Protein AF-A0A8S2XG99-F1 (afdb_monomer_lite)

Organism: NCBI:txid392030

Structure (mmCIF, N/CA/C/O backbone):
data_AF-A0A8S2XG99-F1
#
_entry.id   AF-A0A8S2XG99-F1
#
loop_
_atom_site.group_PDB
_atom_site.id
_atom_site.type_symbol
_atom_site.label_atom_id
_atom_site.label_alt_id
_atom_site.label_comp_id
_atom_site.label_asym_id
_atom_site.label_entity_id
_atom_site.label_seq_id
_atom_site.pdbx_PDB_ins_code
_atom_site.Cartn_x
_atom_site.Cartn_y
_atom_site.Cartn_z
_atom_site.occupancy
_atom_site.B_iso_or_equiv
_atom_site.auth_seq_id
_atom_site.auth_comp_id
_atom_site.auth_asym_id
_atom_site.auth_atom_id
_atom_site.pdbx_PDB_model_num
ATOM 1 N N . MET A 1 1 ? -0.244 26.714 -21.283 1.00 46.38 1 MET A N 1
ATOM 2 C CA . MET A 1 1 ? -1.583 26.104 -21.427 1.00 46.38 1 MET A CA 1
ATOM 3 C C . MET A 1 1 ? -1.415 24.601 -21.548 1.00 46.38 1 MET A C 1
ATOM 5 O O . MET A 1 1 ? -0.832 24.160 -22.525 1.00 46.38 1 MET A O 1
ATOM 9 N N . SER A 1 2 ? -1.864 23.840 -20.554 1.00 36.12 2 SER A N 1
ATOM 10 C CA . SER A 1 2 ? -2.344 22.457 -20.703 1.00 36.12 2 SER A CA 1
ATOM 11 C C . SER A 1 2 ? -3.136 22.144 -19.442 1.00 36.12 2 SER A C 1
ATOM 13 O O . SER A 1 2 ? -2.591 21.825 -18.391 1.00 36.12 2 SER A O 1
ATOM 15 N N . SER A 1 3 ? -4.428 22.415 -19.554 1.00 42.12 3 SER A N 1
ATOM 16 C CA . SER A 1 3 ? -5.445 22.253 -18.533 1.00 42.12 3 SER A CA 1
ATOM 17 C C . SER A 1 3 ? -5.795 20.773 -18.372 1.00 42.12 3 SER A C 1
ATOM 19 O O . SER A 1 3 ? -6.001 20.077 -19.360 1.00 42.12 3 SER A O 1
ATOM 21 N N . SER A 1 4 ? -5.897 20.348 -17.114 1.00 50.44 4 SER A N 1
ATOM 22 C CA . SER A 1 4 ? -6.881 19.394 -16.593 1.00 50.44 4 SER A CA 1
ATOM 23 C C . SER A 1 4 ? -7.090 18.082 -17.355 1.00 50.44 4 SER A C 1
ATOM 25 O O . SER A 1 4 ? -8.021 17.948 -18.138 1.00 50.44 4 SER A O 1
ATOM 27 N N . ASN A 1 5 ? -6.345 17.054 -16.958 1.00 45.72 5 ASN A N 1
ATOM 28 C CA . ASN A 1 5 ? -6.950 15.748 -16.705 1.00 45.72 5 ASN A CA 1
ATOM 29 C C . ASN A 1 5 ? -6.422 15.259 -15.358 1.00 45.72 5 ASN A C 1
ATOM 31 O O . ASN A 1 5 ? -5.484 14.474 -15.284 1.00 45.72 5 ASN A O 1
ATOM 35 N N . PHE A 1 6 ? -7.019 15.772 -14.281 1.00 51.91 6 PHE A N 1
ATOM 36 C CA . PHE A 1 6 ? -6.899 15.234 -12.924 1.00 51.91 6 PHE A CA 1
ATOM 37 C C . PHE A 1 6 ? -7.599 13.859 -12.871 1.00 51.91 6 PHE A C 1
ATOM 39 O O . PHE A 1 6 ? -8.509 13.627 -12.085 1.00 51.91 6 PHE A O 1
ATOM 46 N N . ILE A 1 7 ? -7.201 12.918 -13.730 1.00 47.00 7 ILE A N 1
ATOM 47 C CA . ILE A 1 7 ? -7.389 11.506 -13.420 1.00 47.00 7 ILE A CA 1
ATOM 48 C C . ILE A 1 7 ? -6.241 11.208 -12.463 1.00 47.00 7 ILE A C 1
ATOM 50 O O . ILE A 1 7 ? -5.214 10.662 -12.865 1.00 47.00 7 ILE A O 1
ATOM 54 N N . SER A 1 8 ? -6.371 11.676 -11.217 1.00 56.66 8 SER A N 1
ATOM 55 C CA . SER A 1 8 ? -5.499 11.279 -10.114 1.00 56.66 8 SER A CA 1
ATOM 56 C C . SER A 1 8 ? -5.680 9.781 -9.941 1.00 56.66 8 SER A C 1
ATOM 58 O O . SER A 1 8 ? -6.509 9.319 -9.162 1.00 56.66 8 SER A O 1
ATOM 60 N N . SER A 1 9 ? -4.971 9.019 -10.769 1.00 77.06 9 SER A N 1
ATOM 61 C CA . SER A 1 9 ? -4.973 7.570 -10.714 1.00 77.06 9 SER A CA 1
ATOM 62 C C . SER A 1 9 ? -4.544 7.190 -9.308 1.00 77.06 9 SER A C 1
ATOM 64 O O . SER A 1 9 ? -3.686 7.850 -8.723 1.00 77.06 9 SER A O 1
ATOM 66 N N . LEU A 1 10 ? -5.127 6.132 -8.753 1.00 82.12 10 LEU A N 1
ATOM 67 C CA . LEU A 1 10 ? -4.891 5.745 -7.362 1.00 82.12 10 LEU A CA 1
ATOM 68 C C . LEU A 1 10 ? -3.388 5.618 -7.031 1.00 82.12 10 LEU A C 1
ATOM 70 O O . LEU A 1 10 ? -2.948 5.960 -5.936 1.00 82.12 10 LEU A O 1
ATOM 74 N N . LYS A 1 11 ? -2.588 5.210 -8.023 1.00 83.69 11 LYS A N 1
ATOM 75 C CA . LYS A 1 11 ? -1.122 5.173 -7.971 1.00 83.69 11 LYS A CA 1
ATOM 76 C C . LYS A 1 11 ? -0.471 6.539 -7.707 1.00 83.69 11 LYS A C 1
ATOM 78 O O . LYS A 1 11 ? 0.474 6.602 -6.932 1.00 83.69 11 LYS A O 1
ATOM 83 N N . ASP A 1 12 ? -0.956 7.600 -8.343 1.00 85.94 12 ASP A N 1
ATOM 84 C CA . ASP A 1 12 ? -0.436 8.965 -8.192 1.00 85.94 12 ASP A CA 1
ATOM 85 C C . ASP A 1 12 ? -0.710 9.488 -6.776 1.00 85.94 12 ASP A C 1
ATOM 87 O O . ASP A 1 12 ? 0.177 10.006 -6.102 1.00 85.94 12 ASP A O 1
ATOM 91 N N . LEU A 1 13 ? -1.918 9.222 -6.267 1.00 86.50 13 LEU A N 1
ATOM 92 C CA . LEU A 1 13 ? -2.293 9.561 -4.897 1.00 86.50 13 LEU A CA 1
ATOM 93 C C . LEU A 1 13 ? -1.447 8.796 -3.866 1.00 86.50 13 LEU A C 1
ATOM 95 O O . LEU A 1 13 ? -0.995 9.388 -2.885 1.00 86.50 13 LEU A O 1
ATOM 99 N N . LEU A 1 14 ? -1.193 7.503 -4.093 1.00 87.56 14 LEU A N 1
ATOM 100 C CA . LEU A 1 14 ? -0.275 6.713 -3.267 1.00 87.56 14 LEU A CA 1
ATOM 101 C C . LEU A 1 14 ? 1.138 7.293 -3.268 1.00 87.56 14 LEU A C 1
ATOM 103 O O . LEU A 1 14 ? 1.744 7.383 -2.207 1.00 87.56 14 LEU A O 1
ATOM 107 N N . GLU A 1 15 ? 1.647 7.698 -4.430 1.00 87.25 15 GLU A N 1
ATOM 108 C CA . GLU A 1 15 ? 2.993 8.252 -4.575 1.00 87.25 15 GLU A CA 1
ATOM 109 C C . GLU A 1 15 ? 3.125 9.600 -3.854 1.00 87.25 15 GLU A C 1
ATOM 111 O O . GLU A 1 15 ? 4.015 9.757 -3.017 1.00 87.25 15 GLU A O 1
ATOM 116 N N . GLN A 1 16 ? 2.184 10.527 -4.071 1.00 88.75 16 GLN A N 1
ATOM 117 C CA . GLN A 1 16 ? 2.139 11.811 -3.361 1.00 88.75 16 GLN A CA 1
ATOM 118 C C . GLN A 1 16 ? 2.057 11.612 -1.847 1.00 88.75 16 GLN A C 1
ATOM 120 O O . GLN A 1 16 ? 2.781 12.253 -1.083 1.00 88.75 16 GLN A O 1
ATOM 125 N N . THR A 1 17 ? 1.208 10.686 -1.402 1.00 87.12 17 THR A N 1
ATOM 126 C CA . THR A 1 17 ? 1.020 10.444 0.027 1.00 87.12 17 THR A CA 1
ATOM 127 C C . THR A 1 17 ? 2.232 9.754 0.651 1.00 87.12 17 THR A C 1
ATOM 129 O O . THR A 1 17 ? 2.662 10.117 1.747 1.00 87.12 17 THR A O 1
ATOM 132 N N . ALA A 1 18 ? 2.836 8.801 -0.062 1.00 87.62 18 ALA A N 1
ATOM 133 C CA . ALA A 1 18 ? 4.082 8.165 0.340 1.00 87.62 18 ALA A CA 1
ATOM 134 C C . ALA A 1 18 ? 5.204 9.199 0.485 1.00 87.62 18 ALA A C 1
ATOM 136 O O . ALA A 1 18 ? 5.894 9.210 1.503 1.00 87.62 18 ALA A O 1
ATOM 137 N N . MET A 1 19 ? 5.338 10.121 -0.472 1.00 86.88 19 MET A N 1
ATOM 138 C CA . MET A 1 19 ? 6.294 11.226 -0.384 1.00 86.88 19 MET A CA 1
ATOM 139 C C . MET A 1 19 ? 6.006 12.134 0.817 1.00 86.88 19 MET A C 1
ATOM 141 O O . MET A 1 19 ? 6.921 12.439 1.580 1.00 86.88 19 MET A O 1
ATOM 145 N N . GLN A 1 20 ? 4.745 12.515 1.034 1.00 87.44 20 GLN A N 1
ATOM 146 C CA . GLN A 1 20 ? 4.339 13.410 2.122 1.00 87.44 20 GLN A CA 1
ATOM 147 C C . GLN A 1 20 ? 4.647 12.841 3.515 1.00 87.44 20 GLN A C 1
ATOM 149 O O . GLN A 1 20 ? 5.128 13.564 4.387 1.00 87.44 20 GLN A O 1
ATOM 154 N N . TYR A 1 21 ? 4.390 11.550 3.735 1.00 85.31 21 TYR A N 1
ATOM 155 C CA . TYR A 1 21 ? 4.642 10.883 5.020 1.00 85.31 21 TYR A CA 1
ATOM 156 C C . TYR A 1 21 ? 6.009 10.188 5.088 1.00 85.31 21 TYR A C 1
ATOM 158 O O . TYR A 1 21 ? 6.320 9.503 6.070 1.00 85.31 21 TYR A O 1
ATOM 166 N N . ASN A 1 22 ? 6.843 10.377 4.061 1.00 86.38 22 ASN A N 1
ATOM 167 C CA . ASN A 1 22 ? 8.155 9.754 3.920 1.00 86.38 22 ASN A CA 1
ATOM 168 C C . ASN A 1 22 ? 8.086 8.224 4.109 1.00 86.38 22 ASN A C 1
ATOM 170 O O . ASN A 1 22 ? 8.840 7.636 4.894 1.00 86.38 22 ASN A O 1
ATOM 174 N N . VAL A 1 23 ? 7.124 7.610 3.423 1.00 87.31 23 VAL A N 1
ATOM 175 C CA . VAL A 1 23 ? 6.893 6.170 3.331 1.00 87.31 23 VAL A CA 1
ATOM 176 C C . VAL A 1 23 ? 7.498 5.658 2.027 1.00 87.31 23 VAL A C 1
ATOM 178 O O . VAL A 1 23 ? 7.457 6.315 0.991 1.00 87.31 23 VAL A O 1
ATOM 181 N N . LEU A 1 24 ? 8.073 4.461 2.078 1.00 88.06 24 LEU A N 1
ATOM 182 C CA . LEU A 1 24 ? 8.664 3.817 0.916 1.00 88.06 24 LEU A CA 1
ATOM 183 C C . LEU A 1 24 ? 7.566 3.219 0.030 1.00 88.06 24 LEU A C 1
ATOM 185 O O . LEU A 1 24 ? 6.846 2.340 0.486 1.00 88.06 24 LEU A O 1
ATOM 189 N N . PHE A 1 25 ? 7.458 3.668 -1.220 1.00 90.25 25 PHE A N 1
ATOM 190 C CA . PHE A 1 25 ? 6.560 3.089 -2.221 1.00 90.25 25 PHE A CA 1
ATOM 191 C C . PHE A 1 25 ? 7.361 2.608 -3.433 1.00 90.25 25 PHE A C 1
ATOM 193 O O . PHE A 1 25 ? 7.812 3.420 -4.240 1.00 90.25 25 PHE A O 1
ATOM 200 N N . VAL A 1 26 ? 7.581 1.294 -3.557 1.00 90.75 26 VAL A N 1
ATOM 201 C CA . VAL A 1 26 ? 8.386 0.718 -4.654 1.00 90.75 26 VAL A CA 1
ATOM 202 C C . VAL A 1 26 ? 7.783 -0.581 -5.193 1.00 90.75 26 VAL A C 1
ATOM 204 O O . VAL A 1 26 ? 7.236 -1.369 -4.426 1.00 90.75 26 VAL A O 1
ATOM 207 N N . PRO A 1 27 ? 7.886 -0.863 -6.502 1.00 91.06 27 PRO A N 1
ATOM 208 C CA . PRO A 1 27 ? 7.495 -2.159 -7.046 1.00 91.06 27 PRO A CA 1
ATOM 209 C C . PRO A 1 27 ? 8.488 -3.248 -6.628 1.00 91.06 27 PRO A C 1
ATOM 211 O O . PRO A 1 27 ? 9.706 -3.061 -6.718 1.00 91.06 27 PRO A O 1
ATOM 214 N N . ILE A 1 28 ? 7.983 -4.417 -6.234 1.00 91.31 28 ILE A N 1
ATOM 215 C CA . ILE A 1 28 ? 8.840 -5.550 -5.873 1.00 91.31 28 ILE A CA 1
ATOM 216 C C . ILE A 1 28 ? 9.138 -6.375 -7.115 1.00 91.31 28 ILE A C 1
ATOM 218 O O . ILE A 1 28 ? 8.257 -6.992 -7.713 1.00 91.31 28 ILE A O 1
ATOM 222 N N . ARG A 1 29 ? 10.416 -6.421 -7.495 1.00 85.12 29 ARG A N 1
ATOM 223 C CA . ARG A 1 29 ? 10.871 -7.271 -8.597 1.00 85.12 29 ARG A CA 1
ATOM 224 C C . ARG A 1 29 ? 10.700 -8.744 -8.226 1.00 85.12 29 ARG A C 1
ATOM 226 O O . ARG A 1 29 ? 10.989 -9.139 -7.102 1.00 85.12 29 ARG A O 1
ATOM 233 N N . ASN A 1 30 ? 10.273 -9.549 -9.198 1.00 84.12 30 ASN A N 1
ATOM 234 C CA . ASN A 1 30 ? 10.057 -10.992 -9.053 1.00 84.12 30 ASN A CA 1
ATOM 235 C C . ASN A 1 30 ? 8.894 -11.390 -8.119 1.00 84.12 30 ASN A C 1
ATOM 237 O O . ASN A 1 30 ? 8.819 -12.538 -7.684 1.00 84.12 30 ASN A O 1
ATOM 241 N N . ARG A 1 31 ? 7.972 -10.463 -7.818 1.00 83.62 31 ARG A N 1
ATOM 242 C CA . ARG A 1 31 ? 6.756 -10.753 -7.050 1.00 83.62 31 ARG A CA 1
ATOM 243 C C . ARG A 1 31 ? 5.528 -10.257 -7.807 1.00 83.62 31 ARG A C 1
ATOM 245 O O . ARG A 1 31 ? 5.343 -9.059 -8.001 1.00 83.62 31 ARG A O 1
ATOM 252 N N . THR A 1 32 ? 4.681 -11.193 -8.214 1.00 87.19 32 THR A N 1
ATOM 253 C CA . THR A 1 32 ? 3.376 -10.908 -8.816 1.00 87.19 32 THR A CA 1
ATOM 254 C C . THR A 1 32 ? 2.316 -11.746 -8.116 1.00 87.19 32 THR A C 1
ATOM 256 O O . THR A 1 32 ? 2.590 -12.866 -7.682 1.00 87.19 32 THR A O 1
ATOM 259 N N . PHE A 1 33 ? 1.114 -11.198 -7.968 1.00 85.19 33 PHE A N 1
ATOM 260 C CA . PHE A 1 33 ? -0.034 -11.917 -7.424 1.00 85.19 33 PHE A CA 1
ATOM 261 C C . PHE A 1 33 ? -1.158 -11.868 -8.448 1.00 85.19 33 PHE A C 1
ATOM 263 O O . PHE A 1 33 ? -1.545 -10.787 -8.877 1.00 85.19 33 PHE A O 1
ATOM 270 N N . GLN A 1 34 ? -1.647 -13.032 -8.883 1.00 84.88 34 GLN A N 1
ATOM 271 C CA . GLN A 1 34 ? -2.687 -13.136 -9.919 1.00 84.88 34 GLN A CA 1
ATOM 272 C C . GLN A 1 34 ? -2.354 -12.362 -11.214 1.00 84.88 34 GLN A C 1
ATOM 274 O O . GLN A 1 34 ? -3.225 -11.766 -11.839 1.00 84.88 34 GLN A O 1
ATOM 279 N N . GLY A 1 35 ? -1.073 -12.317 -11.601 1.00 85.94 35 GLY A N 1
ATOM 280 C CA . GLY A 1 35 ? -0.609 -11.551 -12.765 1.00 85.94 35 GLY A CA 1
ATOM 281 C C . GLY A 1 35 ? -0.514 -10.035 -12.545 1.00 85.94 35 GLY A C 1
ATOM 282 O O . GLY A 1 35 ? -0.104 -9.321 -13.457 1.00 85.94 35 GLY A O 1
ATOM 283 N N . LYS A 1 36 ? -0.837 -9.536 -11.345 1.00 88.38 36 LYS A N 1
ATOM 284 C CA . LYS A 1 36 ? -0.705 -8.124 -10.964 1.00 88.38 36 LYS A CA 1
ATOM 285 C C . LYS A 1 36 ? 0.617 -7.865 -10.253 1.00 88.38 36 LYS A C 1
ATOM 287 O O . LYS A 1 36 ? 1.132 -8.707 -9.512 1.00 88.38 36 LYS A O 1
ATOM 292 N N . GLN A 1 37 ? 1.158 -6.674 -10.485 1.00 89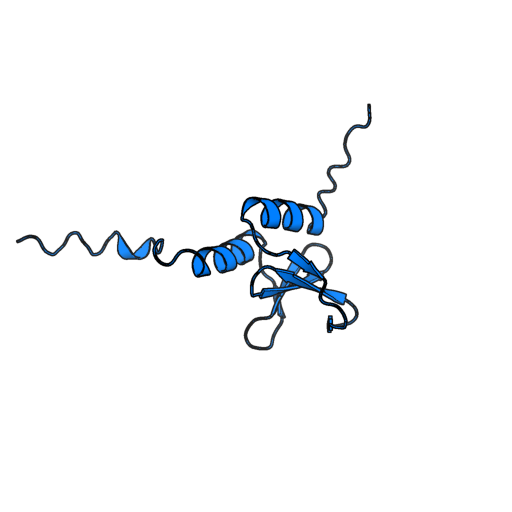.81 37 GLN A N 1
ATOM 293 C CA . GLN A 1 37 ? 2.372 -6.193 -9.837 1.00 89.81 37 GLN A CA 1
ATOM 294 C C . GLN A 1 37 ? 2.108 -5.950 -8.346 1.00 89.81 37 GLN A C 1
ATOM 296 O O . GLN A 1 37 ? 1.126 -5.301 -7.983 1.00 89.81 37 GLN A O 1
ATOM 301 N N . ILE A 1 38 ? 3.015 -6.428 -7.493 1.00 92.62 38 ILE A N 1
ATOM 302 C CA . ILE A 1 38 ? 3.000 -6.114 -6.062 1.00 92.62 38 ILE A CA 1
ATOM 303 C C . ILE A 1 38 ? 3.903 -4.906 -5.809 1.00 92.62 38 ILE A C 1
ATOM 305 O O . ILE A 1 38 ? 5.058 -4.857 -6.242 1.00 92.62 38 ILE A O 1
ATOM 309 N N . TYR A 1 39 ? 3.373 -3.950 -5.062 1.00 91.75 39 TYR A N 1
ATOM 310 C CA . TYR A 1 39 ? 4.074 -2.785 -4.555 1.00 91.75 39 TYR A CA 1
ATOM 311 C C . TYR A 1 39 ? 4.330 -2.954 -3.058 1.00 91.75 39 TYR A C 1
ATOM 313 O O . TYR A 1 39 ? 3.518 -3.502 -2.318 1.00 91.75 39 TYR A O 1
ATOM 321 N N . GLN A 1 40 ? 5.478 -2.483 -2.604 1.00 91.06 40 GLN A N 1
ATOM 322 C CA . GLN A 1 40 ? 5.787 -2.335 -1.194 1.00 91.06 40 GLN A CA 1
ATOM 323 C C . GLN A 1 40 ? 5.399 -0.927 -0.769 1.00 91.06 40 GLN A C 1
ATOM 325 O O . GLN A 1 40 ? 5.877 0.028 -1.379 1.00 91.06 40 GLN A O 1
ATOM 330 N N . PHE A 1 41 ? 4.563 -0.809 0.258 1.00 89.38 41 PHE A N 1
ATOM 331 C CA . PHE A 1 41 ? 4.210 0.454 0.896 1.00 89.38 41 PHE A CA 1
ATOM 332 C C . PHE A 1 41 ? 4.636 0.396 2.366 1.00 89.38 41 PHE A C 1
ATOM 334 O 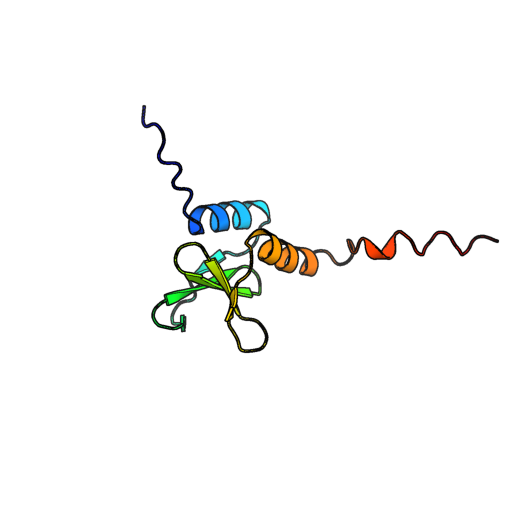O . PHE A 1 41 ? 3.992 -0.242 3.197 1.00 89.38 41 PHE A O 1
ATOM 341 N N . GLY A 1 42 ? 5.778 1.004 2.684 1.00 88.25 42 GLY A N 1
ATOM 342 C CA . GLY A 1 42 ? 6.404 0.899 3.998 1.00 88.25 42 GLY A CA 1
ATOM 343 C C . GLY A 1 42 ? 6.730 -0.556 4.343 1.00 88.25 42 GLY A C 1
ATOM 344 O O . GLY A 1 42 ? 7.594 -1.172 3.713 1.00 88.25 42 GLY A O 1
ATOM 345 N N . ASN A 1 43 ? 6.029 -1.092 5.345 1.00 86.94 43 ASN A N 1
ATOM 346 C CA . ASN A 1 43 ? 6.162 -2.481 5.793 1.00 86.94 43 ASN A CA 1
ATOM 347 C C . ASN A 1 43 ? 5.070 -3.415 5.235 1.00 86.94 43 ASN A C 1
ATOM 349 O O . ASN A 1 43 ? 5.097 -4.616 5.496 1.00 86.94 43 ASN A O 1
ATOM 353 N N . HIS A 1 44 ? 4.121 -2.877 4.467 1.00 89.62 44 HIS A N 1
ATOM 354 C CA . HIS A 1 44 ? 2.994 -3.620 3.918 1.00 89.62 44 HIS A CA 1
ATOM 355 C C . HIS A 1 44 ? 3.224 -3.952 2.441 1.00 89.62 44 HIS A C 1
ATOM 357 O O . HIS A 1 44 ? 3.787 -3.161 1.677 1.00 89.62 44 HIS A O 1
ATOM 363 N N . TYR A 1 45 ? 2.763 -5.130 2.021 1.00 92.00 45 TYR A N 1
ATOM 364 C CA . TYR A 1 45 ? 2.754 -5.521 0.613 1.00 92.00 45 TYR A CA 1
ATOM 36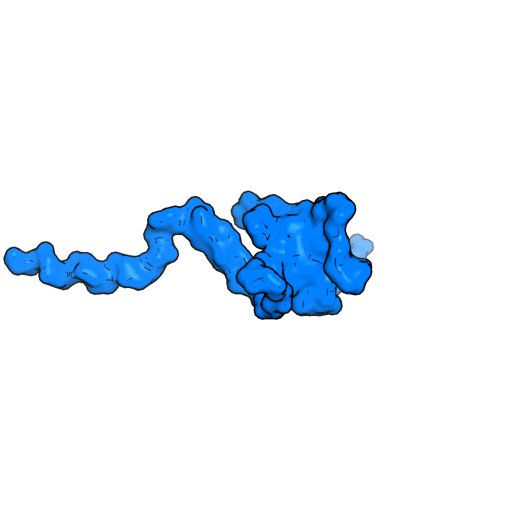5 C C . TYR A 1 45 ? 1.368 -5.285 0.048 1.00 92.00 45 TYR A C 1
ATOM 367 O O . TYR A 1 45 ? 0.412 -5.909 0.496 1.00 92.00 45 TYR A O 1
ATOM 375 N N . ILE A 1 46 ? 1.262 -4.427 -0.956 1.00 92.31 46 ILE A N 1
ATOM 376 C CA . ILE A 1 46 ? -0.012 -4.073 -1.562 1.00 92.31 46 ILE A CA 1
ATOM 377 C C . ILE A 1 46 ? -0.030 -4.419 -3.046 1.00 92.31 46 ILE A C 1
ATOM 379 O O . ILE A 1 46 ? 0.994 -4.353 -3.725 1.00 92.31 46 ILE A O 1
ATOM 383 N N . TYR A 1 47 ? -1.191 -4.763 -3.583 1.00 91.94 47 TYR A N 1
ATOM 384 C CA . TYR A 1 47 ? -1.417 -4.691 -5.024 1.00 91.94 47 TYR A CA 1
ATOM 385 C C . TYR A 1 47 ? -2.596 -3.775 -5.318 1.00 91.94 47 TYR A C 1
ATOM 387 O O . TYR A 1 47 ? -3.412 -3.463 -4.449 1.00 91.94 47 TYR A O 1
ATOM 395 N N . LEU A 1 48 ? -2.637 -3.318 -6.561 1.00 88.75 48 LEU A N 1
ATOM 396 C CA . LEU A 1 48 ? -3.631 -2.388 -7.064 1.00 88.75 48 LEU A CA 1
ATOM 397 C C . LEU A 1 48 ? -4.558 -3.130 -8.013 1.00 88.75 48 LEU A C 1
ATOM 399 O O . LEU A 1 48 ? -4.078 -3.823 -8.914 1.00 88.75 48 LEU A O 1
ATOM 403 N N . ASP A 1 49 ? -5.859 -2.978 -7.807 1.00 87.94 49 ASP A N 1
ATOM 404 C CA . ASP A 1 49 ? -6.878 -3.478 -8.720 1.00 87.94 49 ASP A CA 1
ATOM 405 C C . ASP A 1 49 ? -7.899 -2.392 -9.021 1.00 87.94 49 ASP A C 1
ATOM 407 O O . ASP A 1 49 ? -8.587 -1.948 -8.106 1.00 87.94 49 ASP A O 1
ATOM 411 N N . ASP A 1 50 ? -7.965 -1.948 -10.277 1.00 82.81 50 ASP A N 1
ATOM 412 C CA . ASP A 1 50 ? -8.726 -0.771 -10.713 1.00 82.81 50 ASP A CA 1
ATOM 413 C C . ASP A 1 50 ? -8.522 0.438 -9.774 1.00 82.81 50 ASP A C 1
ATOM 415 O O . ASP A 1 50 ? -7.540 1.171 -9.904 1.00 82.81 50 ASP A O 1
ATOM 419 N N . ASN A 1 51 ? -9.409 0.605 -8.787 1.00 82.75 51 ASN A N 1
ATOM 420 C CA . ASN A 1 51 ? -9.401 1.674 -7.785 1.00 82.75 51 ASN A CA 1
ATOM 421 C C . ASN A 1 51 ? -9.441 1.155 -6.329 1.00 82.75 51 ASN A C 1
ATOM 423 O O . ASN A 1 51 ? -9.799 1.899 -5.415 1.00 82.75 51 ASN A O 1
ATOM 427 N N . VAL A 1 52 ? -9.083 -0.106 -6.092 1.00 88.06 52 VAL A N 1
ATOM 428 C CA . VAL A 1 52 ? -9.051 -0.736 -4.767 1.00 88.06 52 VAL A CA 1
ATOM 429 C C . VAL A 1 52 ? -7.624 -1.164 -4.435 1.00 88.06 52 VAL A C 1
ATOM 431 O O . VAL A 1 52 ? -6.922 -1.771 -5.248 1.00 88.06 52 VAL A O 1
ATOM 434 N N . ILE A 1 53 ? -7.186 -0.833 -3.221 1.00 91.06 53 ILE A N 1
ATOM 435 C CA . ILE A 1 53 ? -5.890 -1.254 -2.692 1.00 91.06 53 ILE A CA 1
ATOM 436 C C . ILE A 1 53 ? -6.111 -2.532 -1.901 1.00 91.06 53 ILE A C 1
ATOM 438 O O . ILE A 1 53 ? -6.971 -2.582 -1.025 1.00 91.06 53 ILE A O 1
ATOM 442 N N . PHE A 1 54 ? -5.311 -3.549 -2.184 1.00 92.31 54 PHE A N 1
ATOM 443 C CA . PHE A 1 54 ? -5.335 -4.793 -1.436 1.00 92.31 54 PHE A CA 1
ATOM 444 C C . PHE A 1 54 ? -4.041 -4.952 -0.662 1.00 92.31 54 PHE A C 1
ATOM 446 O O . PHE A 1 54 ? -2.978 -5.041 -1.275 1.00 92.31 54 PHE A O 1
ATOM 453 N N . CYS A 1 55 ? -4.130 -5.011 0.664 1.00 92.38 55 CYS A N 1
ATOM 454 C CA . CYS A 1 55 ? -2.985 -5.219 1.543 1.00 92.38 55 CYS A CA 1
ATOM 455 C C . CYS A 1 55 ? -2.838 -6.690 1.921 1.00 92.38 55 CYS A C 1
ATOM 457 O O . CYS A 1 55 ? -3.825 -7.377 2.180 1.00 92.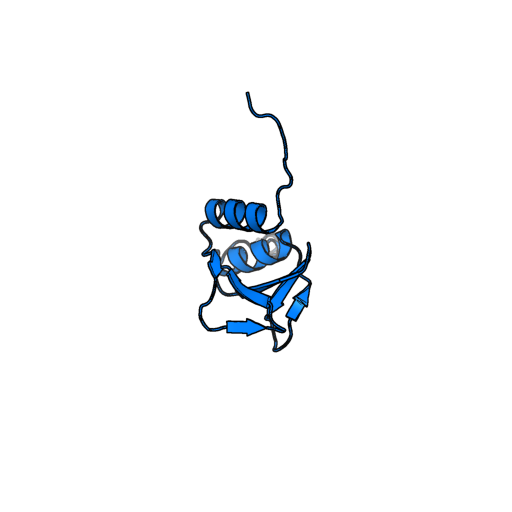38 55 CYS A O 1
ATOM 459 N N . TYR A 1 56 ? -1.600 -7.169 1.930 1.00 90.81 56 TYR A N 1
ATOM 460 C CA . TYR A 1 56 ? -1.242 -8.496 2.398 1.00 90.81 56 TYR A CA 1
ATOM 461 C C . TYR A 1 56 ? -1.103 -8.497 3.918 1.00 90.81 56 TYR A C 1
ATOM 463 O O . TYR A 1 56 ? -0.124 -7.978 4.453 1.00 90.81 56 TYR A O 1
ATOM 471 N N . GLU A 1 57 ? -2.060 -9.134 4.580 1.00 87.69 57 GLU A N 1
ATOM 472 C CA . GLU A 1 57 ? -2.110 -9.246 6.037 1.00 87.69 57 GLU A CA 1
ATOM 473 C C . GLU A 1 57 ? -1.795 -10.691 6.465 1.00 87.69 57 GLU A C 1
ATOM 475 O O . GLU A 1 57 ? -0.800 -11.282 6.036 1.00 87.69 57 GLU A O 1
ATOM 480 N N . THR A 1 58 ? -2.637 -11.297 7.306 1.00 85.38 58 THR A N 1
ATOM 481 C CA . THR A 1 58 ? -2.501 -12.656 7.851 1.00 85.38 58 THR A CA 1
ATOM 482 C C . THR A 1 58 ? -2.747 -13.733 6.784 1.00 85.38 58 THR A C 1
ATOM 484 O O . THR A 1 58 ? -3.676 -14.530 6.882 1.00 85.38 58 THR A O 1
ATOM 487 N N . ASN A 1 59 ? -1.914 -13.769 5.742 1.00 87.31 59 ASN A N 1
ATOM 488 C CA . ASN A 1 59 ? -1.941 -14.743 4.645 1.00 87.31 59 ASN A CA 1
ATOM 489 C C . ASN A 1 59 ? -3.043 -14.543 3.586 1.00 87.31 59 ASN A C 1
ATOM 491 O O . ASN A 1 59 ? -3.262 -15.415 2.743 1.00 87.31 59 ASN A O 1
ATOM 495 N N . GLN A 1 60 ? -3.735 -13.407 3.605 1.00 91.38 60 GLN A N 1
ATOM 496 C CA . GLN A 1 60 ? -4.724 -13.046 2.592 1.00 91.38 60 GLN A CA 1
ATOM 497 C C . GLN A 1 60 ? -4.591 -11.576 2.212 1.00 91.38 60 GLN A C 1
ATOM 499 O O . GLN A 1 60 ? -4.057 -10.764 2.968 1.00 91.38 60 GLN A O 1
ATOM 504 N N . TYR A 1 61 ? -5.083 -11.257 1.019 1.00 90.69 61 TYR A N 1
ATOM 505 C CA . TYR A 1 61 ? -5.161 -9.893 0.529 1.00 90.69 61 TYR A CA 1
ATOM 506 C C . TYR A 1 61 ? -6.527 -9.308 0.852 1.00 90.69 61 TYR A C 1
ATOM 508 O O . TYR A 1 61 ? -7.536 -9.756 0.305 1.00 90.69 61 TYR A O 1
ATOM 516 N N . VAL A 1 62 ? -6.547 -8.315 1.732 1.00 92.31 62 VAL A N 1
ATOM 517 C CA . VAL A 1 62 ? -7.772 -7.650 2.175 1.00 92.31 62 VAL A CA 1
ATOM 518 C C . VAL A 1 62 ? -7.890 -6.275 1.519 1.00 92.31 62 VAL A C 1
ATOM 520 O O . VAL A 1 62 ? -6.880 -5.576 1.396 1.00 92.31 62 VAL A O 1
ATOM 523 N N . PRO A 1 63 ? -9.090 -5.876 1.064 1.00 93.31 63 PRO A N 1
ATOM 524 C CA . PRO A 1 63 ? -9.299 -4.534 0.545 1.00 93.31 63 PRO A CA 1
ATOM 525 C C . PRO A 1 63 ? -9.142 -3.529 1.689 1.00 93.31 63 PRO A C 1
ATOM 527 O O . PRO A 1 63 ? -9.767 -3.672 2.739 1.00 93.31 63 PRO A O 1
ATOM 530 N N . ILE A 1 64 ? -8.310 -2.516 1.482 1.00 91.62 64 ILE A N 1
ATOM 531 C CA . ILE A 1 64 ? -8.037 -1.469 2.462 1.00 91.62 64 ILE A CA 1
ATOM 532 C C . ILE A 1 64 ? -8.168 -0.094 1.811 1.00 91.62 64 ILE A C 1
ATOM 534 O O . ILE A 1 64 ? -7.807 0.111 0.649 1.00 91.62 64 ILE A O 1
ATOM 538 N N . SER A 1 65 ? -8.682 0.875 2.564 1.00 89.19 65 SER A N 1
ATOM 539 C CA . SER A 1 65 ? -8.689 2.267 2.127 1.00 89.19 65 SER A CA 1
ATOM 540 C C . SER A 1 65 ? -7.274 2.834 2.172 1.00 89.19 65 SER A C 1
ATOM 542 O O . SER A 1 65 ? -6.492 2.510 3.063 1.00 89.19 65 SER A O 1
ATOM 544 N N . LEU A 1 66 ? -6.967 3.782 1.286 1.00 85.56 66 LEU A N 1
ATOM 545 C CA . LEU A 1 66 ? -5.697 4.510 1.337 1.00 85.56 66 LEU A CA 1
ATOM 546 C C . LEU A 1 66 ? -5.438 5.114 2.730 1.00 85.56 66 LEU A C 1
ATOM 548 O O . LEU A 1 66 ? -4.352 4.962 3.278 1.00 85.56 66 LEU A O 1
ATOM 552 N N . MET A 1 67 ? -6.449 5.769 3.308 1.00 85.31 67 MET A N 1
ATOM 553 C CA . MET A 1 67 ? -6.353 6.403 4.628 1.00 85.31 67 MET A CA 1
ATOM 554 C C . MET A 1 67 ? -6.029 5.400 5.739 1.00 85.31 67 MET A C 1
ATOM 556 O O . MET A 1 67 ? -5.204 5.697 6.601 1.00 85.31 67 MET A O 1
ATOM 560 N N . ASP A 1 68 ? -6.634 4.212 5.701 1.00 88.06 68 ASP A N 1
ATOM 561 C CA . ASP A 1 68 ? -6.382 3.156 6.682 1.00 88.06 68 ASP A CA 1
ATOM 562 C C . ASP A 1 68 ? -4.970 2.581 6.520 1.00 88.06 68 ASP A C 1
ATOM 564 O O . ASP A 1 68 ? -4.246 2.475 7.506 1.00 88.06 68 ASP A O 1
ATOM 568 N N . LEU A 1 69 ? -4.522 2.336 5.283 1.00 87.81 69 LEU A N 1
ATOM 569 C CA . LEU A 1 69 ? -3.155 1.883 4.997 1.00 87.81 69 LEU A CA 1
ATOM 570 C C . LEU A 1 69 ? -2.099 2.871 5.524 1.00 87.81 69 LEU A C 1
ATOM 572 O O . LEU A 1 69 ? -1.087 2.478 6.110 1.00 87.81 69 LEU A O 1
ATOM 576 N N . ILE A 1 70 ? -2.332 4.170 5.323 1.00 86.62 70 ILE A N 1
ATOM 577 C CA . ILE A 1 70 ? -1.453 5.232 5.826 1.00 86.62 70 ILE A CA 1
ATOM 578 C C . ILE A 1 70 ? -1.461 5.243 7.349 1.00 86.62 70 ILE A C 1
ATOM 580 O O . ILE A 1 70 ? -0.400 5.326 7.966 1.00 86.62 70 ILE A O 1
ATOM 584 N N . LYS A 1 71 ? -2.646 5.155 7.956 1.00 84.19 71 LYS A N 1
ATOM 585 C CA . LYS A 1 71 ? -2.797 5.109 9.407 1.00 84.19 71 LYS A CA 1
ATOM 586 C C . LYS A 1 71 ? -2.002 3.944 9.989 1.00 84.19 71 LYS A C 1
ATOM 588 O O . LYS A 1 71 ? -1.209 4.180 10.891 1.00 84.19 71 LYS A O 1
ATOM 593 N N . GLU A 1 72 ? -2.135 2.742 9.439 1.00 83.69 72 GLU A N 1
ATOM 594 C CA . GLU A 1 72 ? -1.365 1.566 9.869 1.00 83.69 72 GLU A CA 1
ATOM 595 C C . GLU A 1 72 ? 0.145 1.809 9.741 1.00 83.69 72 GLU A C 1
ATOM 597 O O . GLU A 1 72 ? 0.906 1.614 10.690 1.00 83.69 72 GLU A O 1
ATOM 602 N N . THR A 1 73 ? 0.575 2.363 8.606 1.00 83.81 73 THR A N 1
ATOM 603 C CA . THR A 1 73 ? 1.996 2.621 8.336 1.00 83.81 73 THR A CA 1
ATOM 604 C C . THR A 1 73 ? 2.602 3.678 9.271 1.00 83.81 73 THR A C 1
ATOM 606 O O . THR A 1 73 ? 3.747 3.544 9.708 1.00 83.81 73 THR A O 1
ATOM 609 N N . ILE A 1 74 ? 1.863 4.746 9.588 1.00 79.06 74 ILE A N 1
ATOM 610 C CA . ILE A 1 74 ? 2.343 5.845 10.441 1.00 79.06 74 ILE A CA 1
ATOM 611 C C . ILE A 1 74 ? 2.237 5.490 11.924 1.00 79.06 74 ILE A C 1
ATOM 613 O O . ILE A 1 74 ? 3.134 5.840 12.691 1.00 79.06 74 ILE A O 1
ATOM 617 N N . VAL A 1 75 ? 1.175 4.798 12.347 1.00 66.81 75 VAL A N 1
ATOM 618 C CA . VAL A 1 75 ? 0.974 4.411 13.754 1.00 66.81 75 VAL A CA 1
ATOM 619 C C . VAL A 1 75 ? 2.119 3.520 14.239 1.00 66.81 75 VAL A C 1
ATOM 621 O O . VAL A 1 75 ? 2.613 3.723 15.345 1.00 66.81 75 VAL A O 1
ATOM 624 N N . LEU A 1 76 ? 2.636 2.626 13.391 1.00 63.03 76 LEU A N 1
ATOM 625 C CA . LEU A 1 76 ? 3.827 1.830 13.713 1.00 63.03 76 LEU A CA 1
ATOM 626 C C . LEU A 1 76 ? 5.119 2.663 13.820 1.00 63.03 76 LEU A C 1
ATOM 628 O O . LEU A 1 76 ? 6.094 2.215 14.423 1.00 63.03 76 LEU A O 1
ATOM 632 N N . ARG A 1 77 ? 5.146 3.879 13.261 1.00 61.12 77 ARG A N 1
ATOM 633 C CA . ARG A 1 77 ? 6.308 4.782 13.292 1.00 61.12 77 ARG A CA 1
ATOM 634 C C . ARG A 1 77 ? 6.319 5.717 14.509 1.00 61.12 77 ARG A C 1
ATOM 636 O O . ARG A 1 77 ? 7.388 6.215 14.855 1.00 61.12 77 ARG A O 1
ATOM 643 N N . ILE A 1 78 ? 5.178 5.964 15.163 1.00 56.41 78 ILE A N 1
ATOM 644 C CA . ILE A 1 78 ? 5.074 6.891 16.305 1.00 56.41 78 ILE A CA 1
ATOM 645 C C . ILE A 1 78 ? 4.566 6.139 17.550 1.00 56.41 78 ILE A C 1
ATOM 647 O O . ILE A 1 78 ? 3.357 5.982 17.710 1.00 56.41 78 ILE A O 1
ATOM 651 N N . PRO A 1 79 ? 5.437 5.732 18.493 1.00 48.78 79 PRO A N 1
ATOM 652 C CA . PRO A 1 79 ? 5.038 4.944 19.667 1.00 48.78 79 PRO A CA 1
ATOM 653 C C . PRO A 1 79 ? 4.224 5.707 20.742 1.00 48.78 79 PRO A C 1
ATOM 655 O O . PRO A 1 79 ? 4.205 5.287 21.892 1.00 48.78 79 PRO A O 1
ATOM 658 N N . SER A 1 80 ? 3.551 6.825 20.431 1.00 50.69 80 SER A N 1
ATOM 659 C CA . SER A 1 80 ? 2.963 7.699 21.468 1.00 50.69 80 SER A CA 1
ATOM 660 C C . SER A 1 80 ? 1.601 8.339 21.163 1.00 50.69 80 SER A C 1
ATOM 662 O O . SER A 1 80 ? 1.074 9.030 22.033 1.00 50.69 80 SER A O 1
ATOM 664 N N . LEU A 1 81 ? 0.980 8.136 19.999 1.00 49.59 81 LEU A N 1
ATOM 665 C CA . LEU A 1 81 ? -0.326 8.753 19.705 1.00 49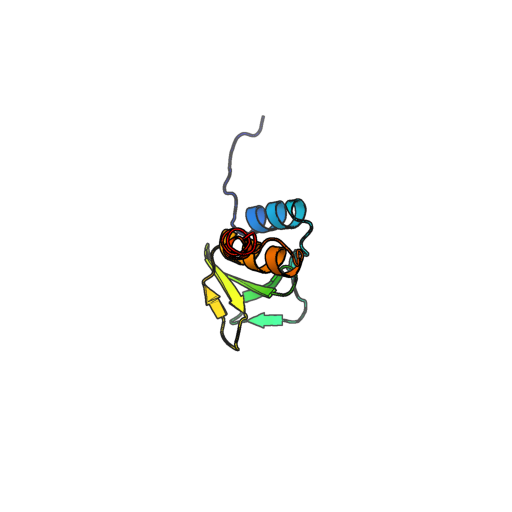.59 81 LEU A CA 1
ATOM 666 C C . LEU A 1 81 ? -1.435 7.705 19.617 1.00 49.59 81 LEU A C 1
ATOM 668 O O . LEU A 1 81 ? -2.112 7.564 18.604 1.00 49.59 81 LEU A O 1
ATOM 672 N N . ASN A 1 82 ? -1.628 6.982 20.723 1.00 51.62 82 ASN A N 1
ATOM 673 C CA . ASN A 1 82 ? -2.891 6.307 20.992 1.00 51.62 82 ASN A CA 1
ATOM 674 C C . ASN A 1 82 ? -3.825 7.294 21.726 1.00 51.62 82 ASN A C 1
ATOM 676 O O . ASN A 1 82 ? -3.561 7.613 22.889 1.00 51.62 82 ASN A O 1
ATOM 680 N N . PRO A 1 83 ? -4.913 7.787 21.103 1.00 55.53 83 PRO A N 1
ATOM 681 C CA . PRO A 1 83 ? -5.862 8.689 21.761 1.00 55.53 83 PRO A CA 1
ATOM 682 C C . PRO A 1 83 ? -6.599 8.038 22.943 1.00 55.53 83 PRO A C 1
ATOM 684 O O . PRO A 1 83 ? -7.191 8.752 23.749 1.00 55.53 83 PRO A O 1
ATOM 687 N N . GLN A 1 84 ? -6.533 6.709 23.098 1.00 52.31 84 GLN A N 1
ATOM 688 C CA . GLN A 1 84 ? -7.123 6.017 24.249 1.00 52.31 84 GLN A CA 1
ATOM 689 C C . GLN A 1 84 ? -6.364 6.249 25.568 1.00 52.31 84 GLN A C 1
ATOM 691 O O . GLN A 1 84 ? -6.931 6.021 26.631 1.00 52.31 84 GLN A O 1
ATOM 696 N N . ASN A 1 85 ? -5.140 6.789 25.537 1.00 50.25 85 ASN A N 1
ATOM 697 C CA . ASN A 1 85 ? -4.336 6.991 26.750 1.00 50.25 85 ASN A CA 1
ATOM 698 C C . ASN A 1 85 ? -4.538 8.370 27.415 1.00 50.25 85 ASN A C 1
ATOM 700 O O . ASN A 1 85 ? -3.947 8.639 28.457 1.00 50.25 85 ASN A O 1
ATOM 704 N N . VAL A 1 86 ? -5.356 9.263 26.839 1.00 54.50 86 VAL A N 1
ATOM 705 C CA . VAL A 1 86 ? -5.562 10.625 27.381 1.00 54.50 86 VAL A CA 1
ATOM 706 C C . VAL A 1 86 ? -6.653 10.663 28.462 1.00 54.50 86 VAL A C 1
ATOM 708 O O . VAL A 1 86 ? -6.621 11.521 29.343 1.00 54.50 86 VAL A O 1
ATOM 711 N N . CYS A 1 87 ? -7.608 9.728 28.451 1.00 51.53 87 CYS A N 1
ATOM 712 C CA . CYS A 1 87 ? -8.732 9.744 29.394 1.00 51.53 87 CYS A CA 1
ATOM 713 C C . CYS A 1 87 ? -8.399 9.161 30.778 1.00 51.53 87 CYS A C 1
ATOM 715 O O . CYS A 1 87 ? -9.035 9.545 31.757 1.00 51.53 87 CYS A O 1
ATOM 717 N N . GLU A 1 88 ? -7.400 8.282 30.892 1.00 51.56 88 GLU A N 1
ATOM 718 C CA . GLU A 1 88 ? -7.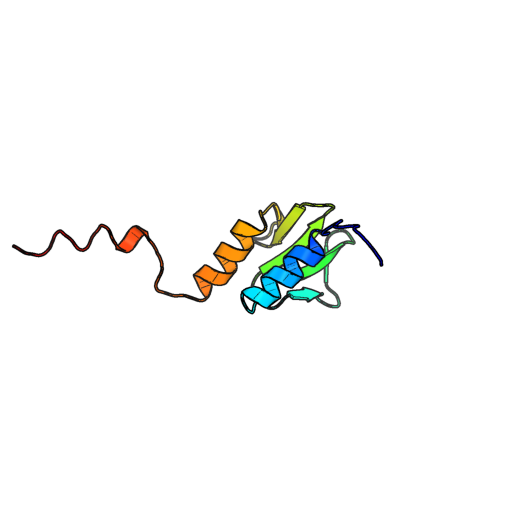164 7.514 32.125 1.00 51.56 88 GLU A CA 1
ATOM 719 C C . GLU A 1 88 ? -6.255 8.223 33.151 1.00 51.56 88 GLU A C 1
ATOM 721 O O . GLU A 1 88 ? -6.174 7.812 34.304 1.00 51.56 88 GLU A O 1
ATOM 726 N N . GLN A 1 89 ? -5.623 9.349 32.795 1.00 50.12 89 GLN A N 1
ATOM 727 C CA . GLN A 1 89 ? -4.695 10.059 33.695 1.00 50.12 89 GLN A CA 1
ATOM 728 C C . GLN A 1 89 ? -5.341 11.121 34.608 1.00 50.12 89 GLN A C 1
ATOM 730 O O . GLN A 1 89 ? -4.635 11.841 35.309 1.00 50.12 89 GLN A O 1
ATOM 735 N N . ARG A 1 90 ? -6.678 11.222 34.661 1.00 52.28 90 ARG A N 1
ATOM 736 C CA . ARG A 1 90 ? -7.405 12.174 35.537 1.00 52.28 90 ARG A CA 1
ATOM 737 C C . ARG A 1 90 ? -8.007 11.556 36.810 1.00 52.28 90 ARG A C 1
ATOM 739 O O . ARG A 1 90 ? -8.917 12.149 37.381 1.00 52.28 90 ARG A O 1
ATOM 746 N N . LEU A 1 91 ? -7.517 10.401 37.270 1.00 59.25 91 LEU A N 1
ATOM 747 C CA . LEU A 1 91 ? -8.063 9.719 38.461 1.00 59.25 91 LEU A CA 1
ATOM 748 C C . LEU A 1 91 ? -7.063 9.399 39.587 1.00 59.25 91 LEU A C 1
ATOM 750 O O . LEU A 1 91 ? -7.464 8.810 40.584 1.00 59.25 91 LEU A O 1
ATOM 754 N N . LEU A 1 92 ? -5.804 9.843 39.505 1.00 51.47 92 LEU A N 1
ATOM 755 C CA . LEU A 1 92 ? -4.824 9.688 40.595 1.00 51.47 92 LEU A CA 1
ATOM 756 C C . LEU A 1 92 ? -4.313 11.039 41.106 1.00 51.47 92 LEU A C 1
ATOM 758 O O . LEU A 1 92 ? -3.121 11.327 41.077 1.00 51.47 92 LEU A O 1
ATOM 762 N N . HIS A 1 93 ? -5.237 11.877 41.571 1.00 48.03 93 HIS A N 1
ATOM 763 C CA . HIS A 1 93 ? -4.899 12.992 42.452 1.00 48.03 93 HIS A CA 1
ATOM 764 C C . HIS A 1 93 ? -6.013 13.165 43.497 1.00 48.03 93 HIS A C 1
ATOM 766 O O . HIS A 1 93 ? -6.889 14.018 43.351 1.00 48.03 93 HIS A O 1
ATOM 772 N N . TRP A 1 94 ? -5.992 12.291 44.508 1.00 55.06 94 TRP A N 1
ATOM 773 C CA . TRP A 1 94 ? -6.494 12.568 45.855 1.00 55.06 94 TRP A CA 1
ATOM 774 C C . TRP A 1 94 ? -5.284 12.637 46.778 1.00 55.06 94 TRP A C 1
ATOM 776 O O . TRP A 1 94 ? -4.483 11.675 46.728 1.00 55.06 94 TRP A O 1
#

Radius of gyration: 17.83 Å; chains: 1; bounding box: 20×41×67 Å

pLDDT: mean 77.07, std 16.89, range [36.12, 93.31]

Secondary structure (DSSP, 8-state):
---------HHHHHHHHHHHTT--EEEEEEEEETTEEEEEETTEEEEEETTEEEEE-SSSEEEE-HHHHHHHHHHTT-TT--GGGSSGGGS---

Foldseek 3Di:
DDDDDPPCFLVVVLVVVCVVLVWDWAWDPPDDDPNFTWIDTRPWIWTDDRNWIWTDDPNDTDTDDPVVVSCVNVCVVDVPPDVVPPPPPPPPDD

Sequence (94 aa):
MSSSNFISSLKDLLEQTAMQYNVLFVPIRNRTFQGKQIYQFGNHYIYLDDNVIFCYETNQYVPISLMDLIKETIVLRIPSLNPQNVCEQRLLHW